Protein AF-A0A1H0WNG1-F1 (afdb_monomer)

InterPro domains:
  IPR027806 Harbinger transposase-derived nuclease domain [PF13359] (18-83)

Structure (mmCIF, N/CA/C/O backbone):
data_AF-A0A1H0WNG1-F1
#
_entry.id   AF-A0A1H0WNG1-F1
#
loop_
_atom_site.group_PDB
_atom_site.id
_atom_site.type_symbol
_atom_site.label_atom_id
_atom_site.label_alt_id
_atom_site.label_comp_id
_atom_site.label_asym_id
_atom_site.label_entity_id
_atom_site.label_seq_id
_atom_site.pdbx_PDB_ins_code
_atom_site.Cartn_x
_atom_site.Cartn_y
_atom_site.Cartn_z
_atom_site.occupancy
_atom_site.B_iso_or_equiv
_atom_site.auth_seq_id
_atom_site.auth_comp_id
_atom_site.auth_asym_id
_atom_site.auth_atom_id
_atom_site.pdbx_PDB_model_num
ATOM 1 N N . MET A 1 1 ? -9.078 10.048 -8.526 1.00 61.12 1 MET A N 1
ATOM 2 C CA . MET A 1 1 ? -8.640 8.985 -9.457 1.00 61.12 1 MET A CA 1
ATOM 3 C C . MET A 1 1 ? -7.254 8.549 -9.012 1.00 61.12 1 MET A C 1
ATOM 5 O O . MET A 1 1 ? -6.391 9.414 -8.908 1.00 61.12 1 MET A O 1
ATOM 9 N N . SER A 1 2 ? -7.077 7.281 -8.631 1.00 76.31 2 SER A N 1
ATOM 10 C CA . SER A 1 2 ? -5.781 6.756 -8.177 1.00 76.31 2 SER A CA 1
ATOM 11 C C . SER A 1 2 ? -4.784 6.706 -9.341 1.00 76.31 2 SER A C 1
ATOM 13 O O . SER A 1 2 ? -5.179 6.705 -10.510 1.00 76.31 2 SER A O 1
ATOM 15 N N . ALA A 1 3 ? -3.487 6.642 -9.035 1.00 76.62 3 ALA A N 1
ATOM 16 C CA . ALA A 1 3 ? -2.460 6.471 -10.062 1.00 76.62 3 ALA A CA 1
ATOM 17 C C . ALA A 1 3 ? -2.566 5.110 -10.774 1.00 76.62 3 ALA A C 1
ATOM 19 O O . ALA A 1 3 ? -2.255 5.026 -11.957 1.00 76.62 3 ALA A O 1
ATOM 20 N N . ALA A 1 4 ? -3.053 4.068 -10.087 1.00 76.94 4 ALA A N 1
ATOM 21 C CA . ALA A 1 4 ? -3.271 2.753 -10.691 1.00 76.94 4 ALA A CA 1
ATOM 22 C C . ALA A 1 4 ? -4.336 2.803 -11.793 1.00 76.94 4 ALA A C 1
ATOM 24 O O . ALA A 1 4 ? -4.156 2.208 -12.845 1.00 76.94 4 ALA A O 1
ATOM 25 N N . ARG A 1 5 ? -5.413 3.575 -11.607 1.00 80.88 5 ARG A N 1
ATOM 26 C CA . ARG A 1 5 ? -6.468 3.718 -12.626 1.00 80.88 5 ARG A CA 1
ATOM 27 C C . ARG A 1 5 ? -6.034 4.445 -13.897 1.00 80.88 5 ARG A C 1
ATOM 29 O O . ARG A 1 5 ? -6.792 4.453 -14.861 1.00 80.88 5 ARG A O 1
ATOM 36 N N . ALA A 1 6 ? -4.850 5.055 -13.914 1.00 83.88 6 ALA A N 1
ATOM 37 C CA . ALA A 1 6 ? -4.284 5.634 -15.129 1.00 83.88 6 ALA A CA 1
ATOM 38 C C . ALA A 1 6 ? -3.686 4.575 -16.078 1.00 83.88 6 ALA A C 1
ATOM 40 O O . ALA A 1 6 ? -3.429 4.898 -17.235 1.00 83.88 6 ALA A O 1
ATOM 41 N N . ASP A 1 7 ? -3.474 3.340 -15.608 1.00 83.81 7 ASP A N 1
ATOM 42 C CA . ASP A 1 7 ? -2.900 2.234 -16.378 1.00 83.81 7 ASP A CA 1
ATOM 43 C C . ASP A 1 7 ? -3.671 0.932 -16.089 1.00 83.81 7 ASP A C 1
ATOM 45 O O . ASP A 1 7 ? -3.501 0.288 -15.051 1.00 83.81 7 ASP A O 1
ATOM 49 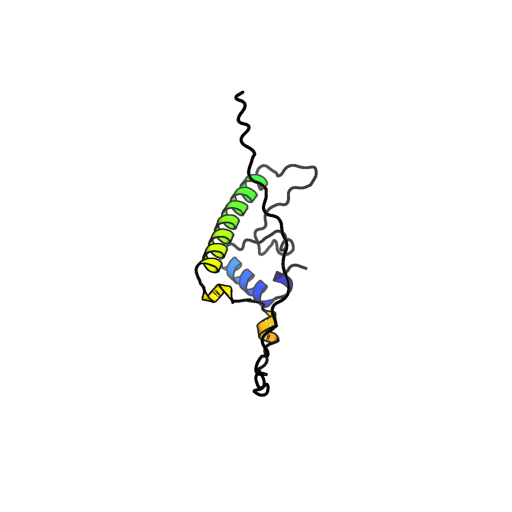N N . LEU A 1 8 ? -4.567 0.563 -17.009 1.00 82.00 8 LEU A N 1
ATOM 50 C CA . LEU A 1 8 ? -5.440 -0.604 -16.849 1.00 82.00 8 LEU A CA 1
ATOM 51 C C . LEU A 1 8 ? -4.675 -1.933 -16.933 1.00 82.00 8 LEU A C 1
ATOM 53 O O . LEU A 1 8 ? -5.040 -2.880 -16.236 1.00 82.00 8 LEU A O 1
ATOM 57 N N . ASP A 1 9 ? -3.596 -1.995 -17.715 1.00 88.81 9 ASP A N 1
ATOM 58 C CA . ASP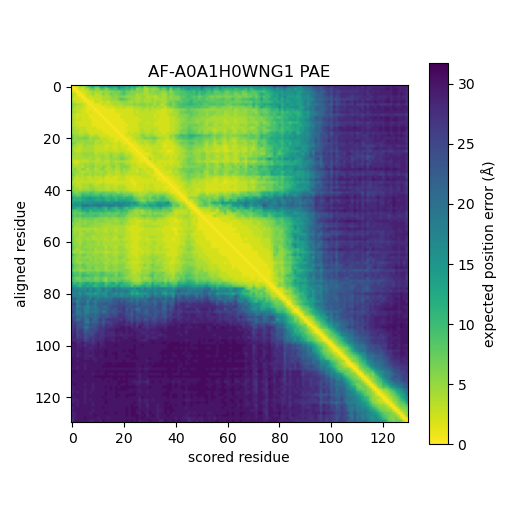 A 1 9 ? -2.777 -3.204 -17.855 1.00 88.81 9 ASP A CA 1
ATOM 59 C C . ASP A 1 9 ? -2.010 -3.490 -16.560 1.00 88.81 9 ASP A C 1
ATOM 61 O O . ASP A 1 9 ? -1.885 -4.642 -16.132 1.00 88.81 9 ASP A O 1
ATOM 65 N N . LEU A 1 10 ? -1.530 -2.435 -15.895 1.00 86.88 10 LEU A N 1
ATOM 66 C CA . LEU A 1 10 ? -0.912 -2.546 -14.577 1.00 86.88 10 LEU A CA 1
ATOM 67 C C . LEU A 1 10 ? -1.894 -3.119 -13.548 1.00 86.88 10 LEU A C 1
ATOM 69 O O . LEU A 1 10 ? -1.535 -4.031 -12.803 1.00 86.88 10 LEU A O 1
ATOM 73 N N . LEU A 1 11 ? -3.128 -2.612 -13.508 1.00 87.94 11 LEU A N 1
ATOM 74 C CA . LEU A 1 11 ? -4.153 -3.099 -12.581 1.00 87.94 11 LEU A CA 1
ATOM 75 C C . LEU A 1 11 ? -4.530 -4.560 -12.838 1.00 87.94 11 LEU A C 1
ATOM 77 O O . LEU A 1 11 ? -4.638 -5.328 -11.880 1.00 87.94 11 LEU A O 1
ATOM 81 N N . ALA A 1 12 ? -4.685 -4.955 -14.103 1.00 90.12 12 ALA A N 1
ATOM 82 C CA . ALA A 1 12 ? -4.983 -6.338 -14.470 1.00 90.12 12 ALA A CA 1
ATOM 83 C C . ALA A 1 12 ? -3.887 -7.296 -13.980 1.00 90.12 12 ALA A C 1
ATOM 85 O O . ALA A 1 12 ? -4.182 -8.301 -13.337 1.00 90.12 12 ALA A O 1
ATOM 86 N N . ARG A 1 13 ? -2.617 -6.930 -14.183 1.00 91.75 13 ARG A N 1
ATOM 87 C CA . ARG A 1 13 ? -1.467 -7.729 -13.734 1.00 91.75 13 ARG A CA 1
ATOM 88 C C . ARG A 1 13 ? -1.355 -7.842 -12.222 1.00 91.75 13 ARG A C 1
ATOM 90 O O . ARG A 1 13 ? -1.026 -8.905 -11.709 1.00 91.75 13 ARG A O 1
ATOM 97 N N . ILE A 1 14 ? -1.606 -6.754 -11.498 1.00 91.06 14 ILE A N 1
ATOM 98 C CA . ILE A 1 14 ? -1.608 -6.801 -10.031 1.00 91.06 14 ILE A CA 1
ATOM 99 C C . ILE A 1 14 ? -2.763 -7.679 -9.541 1.00 91.06 14 ILE A C 1
ATOM 101 O O . ILE A 1 14 ? -2.582 -8.439 -8.598 1.00 91.06 14 ILE A O 1
ATOM 105 N N . THR A 1 15 ? -3.921 -7.616 -10.199 1.00 92.06 15 THR A N 1
ATOM 106 C CA . THR A 1 15 ? -5.081 -8.447 -9.851 1.00 92.06 15 THR A CA 1
ATOM 107 C C . THR A 1 15 ? -4.790 -9.933 -10.054 1.00 92.06 15 THR A C 1
ATOM 109 O O . THR A 1 15 ? -5.076 -10.722 -9.160 1.00 92.06 15 THR A O 1
ATOM 112 N N . GLU A 1 16 ? -4.178 -10.312 -11.179 1.00 94.00 16 GLU A N 1
ATOM 113 C CA . GLU A 1 16 ? -3.716 -11.686 -11.433 1.00 94.00 16 GLU A CA 1
ATOM 114 C C . GLU A 1 16 ? -2.734 -12.145 -10.348 1.00 94.00 16 GLU A C 1
ATOM 116 O O . GLU A 1 16 ? -2.943 -13.172 -9.711 1.00 94.00 16 GLU A O 1
ATOM 121 N N . TRP A 1 17 ? -1.730 -11.319 -10.044 1.00 92.38 17 TRP A N 1
ATOM 122 C CA . TRP A 1 17 ? -0.735 -11.625 -9.018 1.00 92.38 17 TRP A CA 1
ATOM 123 C C . TRP A 1 17 ? -1.357 -11.816 -7.622 1.00 92.38 17 TRP A C 1
ATOM 125 O O . TRP A 1 17 ? -0.974 -12.722 -6.880 1.00 92.38 17 TRP A O 1
ATOM 135 N N . VAL A 1 18 ? -2.338 -10.989 -7.257 1.00 93.62 18 VAL A N 1
ATOM 136 C CA . VAL A 1 18 ? -3.093 -11.156 -6.006 1.00 93.62 18 VAL A CA 1
ATOM 137 C C . VAL A 1 18 ? -3.963 -12.417 -6.051 1.00 93.62 18 VAL A C 1
ATOM 139 O O . VAL A 1 18 ? -4.056 -13.121 -5.046 1.00 93.62 18 VAL A O 1
ATOM 142 N N . GLY A 1 19 ? -4.550 -12.739 -7.208 1.00 91.06 19 GLY A N 1
ATOM 143 C CA . GLY A 1 19 ? -5.308 -13.971 -7.444 1.00 91.06 19 GLY A CA 1
ATOM 144 C C . GLY A 1 19 ? -4.480 -15.240 -7.229 1.00 91.06 19 GLY A C 1
ATOM 145 O O . GLY A 1 19 ? -4.984 -16.204 -6.656 1.00 91.06 19 GLY A O 1
ATOM 146 N N . ASP A 1 20 ? -3.190 -15.195 -7.562 1.00 93.25 20 ASP A N 1
ATOM 147 C CA . ASP A 1 20 ? -2.220 -16.269 -7.298 1.00 93.25 20 ASP A CA 1
ATOM 148 C C . ASP A 1 20 ? -1.802 -16.372 -5.813 1.00 93.25 20 ASP A C 1
ATOM 150 O O . ASP A 1 20 ? -0.956 -17.189 -5.441 1.00 93.25 20 ASP A O 1
ATOM 154 N N . GLY A 1 21 ? -2.390 -15.551 -4.937 1.00 88.56 21 GLY A N 1
ATOM 155 C CA . GLY A 1 21 ? -2.187 -15.584 -3.489 1.00 88.56 21 GLY A CA 1
ATOM 156 C C . GLY A 1 21 ? -1.134 -14.607 -2.972 1.00 88.56 21 GLY A C 1
ATOM 157 O O . GLY A 1 21 ? -0.783 -14.653 -1.789 1.00 88.56 21 GLY A O 1
ATOM 158 N N . ALA A 1 22 ? -0.615 -13.713 -3.816 1.00 88.62 22 ALA A N 1
ATOM 159 C CA . ALA A 1 22 ? 0.325 -12.702 -3.358 1.00 88.62 22 ALA A CA 1
ATOM 160 C C . ALA A 1 22 ? -0.357 -11.532 -2.643 1.00 88.62 22 ALA A C 1
ATOM 162 O O . ALA A 1 22 ? -1.522 -11.205 -2.857 1.00 88.62 22 ALA A O 1
ATOM 163 N N . LEU A 1 23 ? 0.420 -10.852 -1.800 1.00 87.69 23 LEU A N 1
ATOM 164 C CA . LEU A 1 23 ? -0.043 -9.690 -1.057 1.00 87.69 23 LEU A CA 1
ATOM 165 C C . LEU A 1 23 ? 0.371 -8.394 -1.760 1.00 87.69 23 LEU A C 1
ATOM 167 O O . LEU A 1 23 ? 1.558 -8.067 -1.811 1.00 87.69 23 LEU A O 1
ATOM 171 N N . ALA A 1 24 ? -0.604 -7.613 -2.221 1.00 89.88 24 ALA A N 1
ATOM 172 C CA . ALA A 1 24 ? -0.368 -6.264 -2.723 1.00 89.88 24 ALA A CA 1
ATOM 173 C C . ALA A 1 24 ? -0.665 -5.229 -1.625 1.00 89.88 24 ALA A C 1
ATOM 175 O O . ALA A 1 24 ? -1.798 -5.096 -1.169 1.00 89.88 24 ALA A O 1
ATOM 176 N N . MET A 1 25 ? 0.356 -4.490 -1.185 1.00 89.44 25 MET A N 1
ATOM 177 C CA . MET A 1 25 ? 0.203 -3.373 -0.244 1.00 89.44 25 MET A CA 1
ATOM 178 C C . MET A 1 25 ? 0.276 -2.045 -0.984 1.00 89.44 25 MET A C 1
ATOM 180 O O . MET A 1 25 ? 1.129 -1.873 -1.858 1.00 89.44 25 MET A O 1
ATOM 184 N N . ALA A 1 26 ? -0.571 -1.095 -0.602 1.00 89.12 26 ALA A N 1
ATOM 185 C CA . ALA A 1 26 ? -0.568 0.230 -1.196 1.00 89.12 26 ALA A CA 1
ATOM 186 C C . ALA A 1 26 ? -0.820 1.337 -0.175 1.00 89.12 26 ALA A C 1
ATOM 188 O O . ALA A 1 26 ? -1.371 1.134 0.906 1.00 89.12 26 ALA A O 1
ATOM 189 N N . ASP A 1 27 ? -0.413 2.538 -0.572 1.00 85.56 27 ASP A N 1
ATOM 190 C CA . ASP A 1 27 ? -0.666 3.755 0.182 1.00 85.56 27 ASP A CA 1
ATOM 191 C C . ASP A 1 27 ? -2.127 4.191 0.090 1.00 85.56 27 ASP A C 1
ATOM 193 O O . ASP A 1 27 ? -2.875 3.775 -0.793 1.00 85.56 27 ASP A O 1
ATOM 197 N N . LEU A 1 28 ? -2.508 5.127 0.962 1.00 84.75 28 LEU A N 1
ATOM 198 C CA . LEU A 1 28 ? -3.868 5.664 1.040 1.00 84.75 28 LEU A CA 1
ATOM 199 C C . LEU A 1 28 ? -4.389 6.233 -0.296 1.00 84.75 28 LEU A C 1
ATOM 201 O O . LEU A 1 28 ? -5.585 6.228 -0.544 1.00 84.75 28 LEU A O 1
ATOM 205 N N . GLY A 1 29 ? -3.506 6.670 -1.201 1.00 84.19 29 GLY A N 1
ATOM 206 C CA . GLY A 1 29 ? -3.891 7.139 -2.541 1.00 84.19 29 GLY A CA 1
ATOM 207 C C . GLY A 1 29 ? -4.525 6.076 -3.455 1.00 84.19 29 GLY A C 1
ATOM 208 O O . GLY A 1 29 ? -4.986 6.423 -4.544 1.00 84.19 29 GLY A O 1
ATOM 209 N N . TYR A 1 30 ? -4.546 4.810 -3.027 1.00 85.56 30 TYR A N 1
ATOM 210 C CA . TYR A 1 30 ? -5.183 3.678 -3.708 1.00 85.56 30 TYR A CA 1
ATOM 211 C C . TYR A 1 30 ? -6.466 3.209 -3.001 1.00 85.56 30 TYR A C 1
ATOM 213 O O . TYR A 1 30 ? -6.960 2.117 -3.257 1.00 85.56 30 TYR A O 1
ATOM 221 N N . GLU A 1 31 ? -7.036 4.023 -2.104 1.00 84.88 31 GLU A N 1
ATOM 222 C CA . GLU A 1 31 ? -8.276 3.711 -1.367 1.00 84.88 31 GLU A CA 1
ATOM 223 C C . GLU A 1 31 ? -9.475 3.361 -2.265 1.00 84.88 31 GLU A C 1
ATOM 225 O O . GLU A 1 31 ? -10.456 2.792 -1.803 1.00 84.88 31 GLU A O 1
ATOM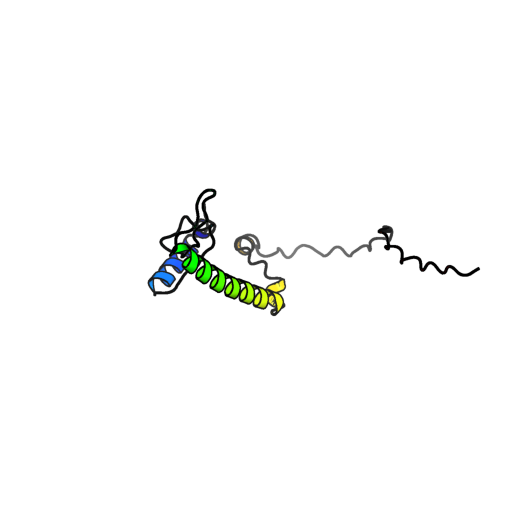 230 N N . GLY A 1 32 ? -9.402 3.671 -3.560 1.00 83.75 32 GLY A N 1
ATOM 231 C CA . GLY A 1 32 ? -10.413 3.286 -4.532 1.00 83.75 32 GLY A CA 1
ATOM 232 C C . GLY A 1 32 ? -10.306 1.837 -5.026 1.00 83.75 32 GLY A C 1
ATOM 233 O O . GLY A 1 32 ? -11.129 1.453 -5.856 1.00 83.75 32 GLY A O 1
ATOM 234 N N . GLU A 1 33 ? -9.301 1.070 -4.602 1.00 86.81 33 GLU A N 1
ATOM 235 C CA . GLU A 1 33 ? -8.988 -0.288 -5.070 1.00 86.81 33 GLU A CA 1
ATOM 236 C C . GLU A 1 33 ? -8.763 -1.266 -3.894 1.00 86.81 33 GLU A C 1
ATOM 238 O O . GLU A 1 33 ? -7.832 -2.073 -3.904 1.00 86.81 33 GLU A O 1
ATOM 243 N N . LEU A 1 34 ? -9.618 -1.199 -2.868 1.00 84.12 34 LEU A N 1
ATOM 244 C CA . LEU A 1 34 ? -9.517 -2.018 -1.645 1.00 84.12 34 LEU A CA 1
ATOM 245 C C . LEU A 1 34 ? -9.645 -3.531 -1.880 1.00 84.12 34 LEU A C 1
ATOM 247 O O . LEU A 1 34 ? -9.164 -4.315 -1.064 1.00 84.12 34 LEU A O 1
ATOM 251 N N . ASP A 1 35 ? -10.257 -3.938 -2.993 1.00 85.50 35 ASP A N 1
ATOM 252 C CA . ASP A 1 35 ? -10.382 -5.352 -3.372 1.00 85.50 35 ASP A CA 1
ATOM 253 C C . ASP A 1 35 ? -9.053 -5.943 -3.864 1.00 85.50 35 ASP A C 1
ATOM 255 O O . ASP A 1 35 ? -8.858 -7.156 -3.840 1.00 85.50 35 ASP A O 1
ATOM 259 N N . ILE A 1 36 ? -8.128 -5.081 -4.299 1.00 88.88 36 ILE A N 1
ATOM 260 C CA . ILE A 1 36 ? -6.833 -5.468 -4.868 1.00 88.88 36 ILE A CA 1
ATOM 261 C C . ILE A 1 36 ? -5.719 -5.215 -3.852 1.00 88.88 36 ILE A C 1
ATOM 263 O O . ILE A 1 36 ? -4.827 -6.045 -3.683 1.00 88.88 36 ILE A O 1
ATOM 267 N N . PHE A 1 37 ? -5.760 -4.076 -3.156 1.00 90.56 37 PHE A N 1
ATOM 268 C CA . PHE A 1 37 ? -4.691 -3.662 -2.255 1.00 90.56 37 PHE A CA 1
ATOM 269 C C . PHE A 1 37 ? -5.091 -3.712 -0.786 1.00 90.56 37 PHE A C 1
ATOM 271 O O . PHE A 1 37 ? -6.162 -3.272 -0.372 1.00 90.56 37 PHE A O 1
ATOM 278 N N . ARG A 1 38 ? -4.137 -4.125 0.045 1.00 91.44 38 ARG A N 1
ATOM 279 C CA . ARG A 1 38 ? -4.159 -3.859 1.481 1.00 91.44 38 ARG A CA 1
ATOM 280 C C . ARG A 1 38 ? -3.675 -2.444 1.733 1.00 91.44 38 ARG A C 1
ATOM 282 O O . ARG A 1 38 ? -2.560 -2.095 1.356 1.00 91.44 38 ARG A O 1
ATOM 289 N N . ILE A 1 39 ? -4.520 -1.653 2.381 1.00 91.56 39 ILE A N 1
ATOM 290 C CA . ILE A 1 39 ? -4.306 -0.224 2.624 1.00 91.56 39 ILE A CA 1
ATOM 291 C C . ILE A 1 39 ? -4.430 0.032 4.127 1.00 91.56 39 ILE A C 1
ATOM 293 O O . ILE A 1 39 ? -5.281 -0.599 4.764 1.00 91.56 39 ILE A O 1
ATOM 297 N N . PRO A 1 40 ? -3.582 0.891 4.722 1.00 91.44 40 PRO A N 1
ATOM 298 C CA . PRO A 1 40 ? -3.658 1.213 6.140 1.00 91.44 40 PRO A CA 1
ATOM 299 C C . PRO A 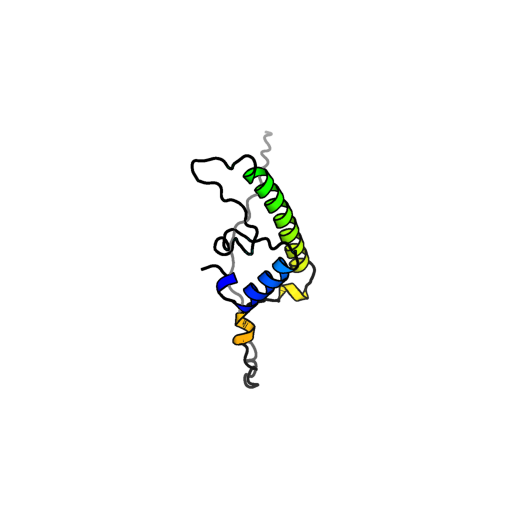1 40 ? -4.926 2.015 6.457 1.00 91.44 40 PRO A C 1
ATOM 301 O O . PRO A 1 40 ? -5.367 2.857 5.673 1.00 91.44 40 PRO A O 1
ATOM 304 N N . PHE A 1 41 ? -5.489 1.801 7.645 1.00 90.00 41 PHE A N 1
ATOM 305 C CA . PHE A 1 41 ? -6.643 2.558 8.117 1.00 90.00 41 PHE A CA 1
ATOM 306 C C . PHE A 1 41 ? -6.232 3.981 8.487 1.00 90.00 41 PHE A C 1
ATOM 308 O O . PHE A 1 41 ? -5.363 4.199 9.337 1.00 90.00 41 PHE A O 1
ATOM 315 N N . LYS A 1 42 ? -6.887 4.973 7.884 1.00 88.19 42 LYS A N 1
ATOM 316 C CA . LYS A 1 42 ? -6.715 6.373 8.272 1.00 88.19 42 LYS A CA 1
ATOM 317 C C . LYS A 1 42 ? -7.323 6.599 9.655 1.00 88.19 42 LYS A C 1
ATOM 319 O O . LYS A 1 42 ? -8.464 6.214 9.891 1.00 88.19 42 LYS A O 1
ATOM 324 N N . LYS A 1 43 ? -6.593 7.275 10.550 1.00 84.25 43 LYS A N 1
ATOM 325 C CA . LYS A 1 43 ? -7.161 7.725 11.825 1.00 84.25 43 LYS A CA 1
ATOM 326 C C . LYS A 1 43 ? -8.174 8.859 11.560 1.00 84.25 43 LYS A C 1
ATOM 328 O O . LYS A 1 43 ? -7.773 9.886 11.006 1.00 84.25 43 LYS A O 1
ATOM 333 N N . PRO A 1 44 ? -9.457 8.698 11.918 1.00 81.56 44 PRO A N 1
ATOM 334 C CA . PRO A 1 44 ? -10.441 9.785 11.883 1.00 81.56 44 PRO A CA 1
ATOM 335 C C . PRO A 1 44 ? -10.087 10.909 12.875 1.00 81.56 44 PRO A C 1
ATOM 337 O O . PRO A 1 44 ? -9.426 10.667 13.881 1.00 81.56 44 PRO A O 1
ATOM 340 N N . ALA A 1 45 ? -10.509 12.146 12.586 1.00 78.12 45 ALA A N 1
ATOM 341 C CA . ALA A 1 45 ? -10.096 13.337 13.342 1.00 78.12 45 ALA A CA 1
ATOM 342 C C . ALA A 1 45 ? -10.484 13.283 14.833 1.00 78.12 45 ALA A C 1
ATOM 344 O O . ALA A 1 45 ? -9.660 13.607 15.684 1.00 78.12 45 ALA A O 1
ATOM 345 N N . ASP A 1 46 ? -11.685 12.783 15.136 1.00 78.69 46 ASP A N 1
ATOM 346 C CA . ASP A 1 46 ? -12.267 12.830 16.486 1.00 78.69 46 ASP A CA 1
ATOM 347 C C . ASP A 1 46 ? -12.382 11.455 17.162 1.00 78.69 46 ASP A C 1
ATOM 349 O O . ASP A 1 46 ? -13.023 11.312 18.200 1.00 78.69 46 ASP A O 1
ATOM 353 N N . THR A 1 47 ? -11.785 10.411 16.581 1.00 80.81 47 THR A N 1
ATOM 354 C CA . THR A 1 47 ? -11.878 9.045 17.116 1.00 80.81 47 THR A CA 1
ATOM 355 C C . THR A 1 47 ? -10.544 8.303 17.077 1.00 80.81 47 THR A C 1
ATOM 357 O O . THR A 1 47 ? -9.587 8.668 16.389 1.00 80.81 47 THR A O 1
ATOM 360 N N . THR A 1 48 ? -10.456 7.254 17.892 1.00 84.81 48 THR A N 1
ATOM 361 C CA . THR A 1 48 ? -9.267 6.402 17.991 1.00 84.81 48 THR A CA 1
ATOM 362 C C . THR A 1 48 ? -9.445 5.173 17.107 1.00 84.81 48 THR A C 1
ATOM 364 O O . THR A 1 48 ? -10.556 4.674 16.957 1.00 84.81 48 THR A O 1
ATOM 367 N N . LEU A 1 49 ? -8.347 4.694 16.515 1.00 86.44 49 LEU A N 1
ATOM 368 C CA . LEU A 1 49 ? -8.338 3.435 15.768 1.00 86.44 49 LEU A CA 1
ATOM 369 C C . LEU A 1 49 ? -8.782 2.285 16.676 1.00 86.44 49 LEU A C 1
ATOM 371 O O . LEU A 1 49 ? -8.395 2.240 17.849 1.00 86.44 49 LEU A O 1
ATOM 375 N N . THR A 1 50 ? -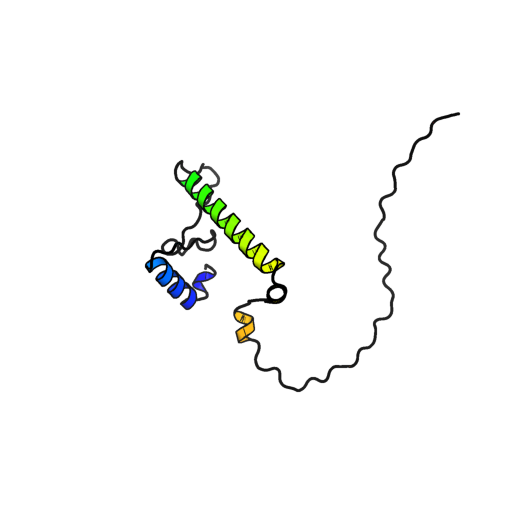9.555 1.351 16.128 1.00 89.50 50 THR A N 1
ATOM 376 C CA . THR A 1 50 ? -10.005 0.174 16.878 1.00 89.50 50 THR A CA 1
ATOM 377 C C . THR A 1 50 ? -8.823 -0.704 17.301 1.00 89.50 50 THR A C 1
ATOM 379 O O . THR A 1 50 ? -7.722 -0.604 16.749 1.00 89.50 50 THR A O 1
ATOM 382 N N . VAL A 1 51 ? -9.061 -1.589 18.273 1.00 90.31 51 VAL A N 1
ATOM 383 C CA . VAL A 1 51 ? -8.054 -2.534 18.787 1.00 90.31 51 VAL A CA 1
ATOM 384 C C . VAL A 1 51 ? -7.478 -3.424 17.681 1.00 90.31 51 VAL A C 1
ATOM 386 O O . VAL A 1 51 ? -6.314 -3.788 17.771 1.00 90.31 51 VAL A O 1
ATOM 389 N N . ASP A 1 52 ? -8.228 -3.688 16.607 1.00 90.25 52 ASP A N 1
ATOM 390 C CA . ASP A 1 52 ? -7.759 -4.475 15.456 1.00 90.25 52 ASP A CA 1
ATOM 391 C C . ASP A 1 52 ? -7.061 -3.621 14.383 1.00 90.25 52 ASP A C 1
ATOM 393 O O . ASP A 1 52 ? -6.118 -4.061 13.723 1.00 90.25 52 ASP A O 1
ATOM 397 N N . GLN A 1 53 ? -7.478 -2.362 14.217 1.00 91.62 53 GLN A N 1
ATOM 398 C CA . GLN A 1 53 ? -6.881 -1.444 13.241 1.00 91.62 53 GLN A CA 1
ATOM 399 C C . GLN A 1 53 ? -5.477 -0.992 13.646 1.00 91.62 53 GLN A C 1
ATOM 401 O O . GLN A 1 53 ? -4.630 -0.757 12.783 1.00 91.62 53 GLN A O 1
ATOM 406 N N . GLN A 1 54 ? -5.219 -0.862 14.949 1.00 91.12 54 GLN A N 1
ATOM 407 C CA . GLN A 1 54 ? -3.902 -0.498 15.472 1.00 91.12 54 GLN A CA 1
ATOM 408 C C . GLN A 1 54 ? -2.811 -1.514 15.086 1.00 91.12 54 GLN A C 1
ATOM 410 O O . GLN A 1 54 ? -1.877 -1.105 14.393 1.00 91.12 54 GLN A O 1
ATOM 415 N N . PRO A 1 55 ? -2.909 -2.815 15.435 1.00 93.69 55 PRO A N 1
ATOM 416 C CA . PRO A 1 55 ? -1.900 -3.804 15.070 1.00 93.69 55 PRO A CA 1
ATOM 417 C C . PRO A 1 55 ? -1.812 -3.991 13.555 1.00 93.69 55 PRO A C 1
ATOM 419 O O . PRO A 1 55 ? -0.707 -4.126 13.031 1.00 93.69 55 PRO A O 1
ATOM 422 N N . TYR A 1 56 ? -2.935 -3.913 12.832 1.00 92.00 56 TYR A N 1
ATOM 423 C CA . TYR A 1 56 ? -2.921 -3.939 11.370 1.00 92.00 56 TYR A CA 1
ATOM 424 C C . TYR A 1 56 ? -2.065 -2.799 10.795 1.00 92.00 56 TYR A C 1
ATOM 426 O O . TYR A 1 56 ? -1.168 -3.045 9.989 1.00 92.00 56 TYR A O 1
ATOM 434 N N . ASN A 1 57 ? -2.271 -1.561 11.255 1.00 93.00 57 ASN A N 1
ATOM 435 C CA . ASN A 1 57 ? -1.476 -0.411 10.821 1.00 93.00 57 ASN A CA 1
ATOM 436 C C . ASN A 1 57 ? -0.008 -0.514 11.249 1.00 93.00 57 ASN A C 1
ATOM 438 O O . ASN A 1 57 ? 0.870 -0.095 10.496 1.00 93.00 57 ASN A O 1
ATOM 442 N N . THR A 1 58 ? 0.277 -1.083 12.423 1.00 93.38 58 THR A N 1
ATOM 443 C CA . THR A 1 58 ? 1.650 -1.329 12.882 1.00 93.38 58 THR A CA 1
ATOM 444 C C . THR A 1 58 ? 2.378 -2.297 11.953 1.00 93.38 58 THR A C 1
ATOM 446 O O . THR A 1 58 ? 3.479 -1.988 11.495 1.00 93.38 58 THR A O 1
ATOM 449 N N . VAL A 1 59 ? 1.764 -3.439 11.624 1.00 93.62 59 VAL A N 1
ATOM 450 C CA . VAL A 1 59 ? 2.344 -4.427 10.699 1.00 93.62 59 VAL A CA 1
ATOM 451 C C . VAL A 1 59 ? 2.499 -3.827 9.304 1.00 93.62 59 VAL A C 1
ATOM 453 O O . VAL A 1 59 ? 3.564 -3.943 8.696 1.00 93.62 59 VAL A O 1
ATOM 456 N N . HIS A 1 60 ? 1.476 -3.120 8.823 1.00 93.38 60 HIS A N 1
ATOM 457 C CA . HIS A 1 60 ? 1.513 -2.451 7.527 1.00 93.38 60 HIS A CA 1
ATOM 458 C C . HIS A 1 60 ? 2.662 -1.431 7.448 1.00 93.38 60 HIS A C 1
ATOM 460 O O . HIS A 1 60 ? 3.440 -1.429 6.493 1.00 93.38 60 HIS A O 1
ATOM 466 N N . GLY A 1 61 ? 2.819 -0.600 8.484 1.00 91.75 61 GLY A N 1
ATOM 467 C CA . GLY A 1 61 ? 3.906 0.371 8.589 1.00 91.75 61 GLY A CA 1
ATOM 468 C C . GLY A 1 61 ? 5.284 -0.290 8.606 1.00 91.75 61 GLY A C 1
ATOM 469 O O . GLY A 1 61 ? 6.173 0.139 7.874 1.00 91.75 61 GLY A O 1
ATOM 470 N N . ALA A 1 62 ? 5.458 -1.372 9.369 1.00 93.69 62 ALA A N 1
ATOM 471 C CA . ALA A 1 62 ? 6.724 -2.101 9.431 1.00 93.69 62 ALA A CA 1
ATOM 472 C C . ALA A 1 62 ? 7.137 -2.665 8.060 1.00 93.69 62 ALA A C 1
ATOM 474 O O . ALA A 1 62 ? 8.285 -2.495 7.637 1.00 93.69 62 ALA A O 1
ATOM 475 N N . LEU A 1 63 ? 6.198 -3.281 7.333 1.00 92.12 63 LEU A N 1
ATOM 476 C CA . LEU A 1 63 ? 6.456 -3.807 5.991 1.00 92.12 63 LEU A CA 1
ATOM 477 C C . LEU A 1 63 ? 6.763 -2.688 4.988 1.00 92.12 63 LEU A C 1
ATOM 479 O O . LEU A 1 63 ? 7.701 -2.811 4.193 1.00 92.12 63 LEU A O 1
ATOM 483 N N . ARG A 1 64 ? 6.038 -1.565 5.062 1.00 89.69 64 ARG A N 1
ATOM 484 C CA . ARG A 1 64 ? 6.323 -0.379 4.245 1.00 89.69 64 ARG A CA 1
ATOM 485 C C . ARG A 1 64 ? 7.732 0.152 4.504 1.00 89.69 64 ARG A C 1
ATOM 487 O O . ARG A 1 64 ? 8.467 0.378 3.545 1.00 89.69 64 ARG A O 1
ATOM 494 N N . CYS A 1 65 ? 8.144 0.285 5.764 1.00 93.00 65 CYS A N 1
ATOM 495 C CA . CYS A 1 65 ? 9.485 0.754 6.118 1.00 93.00 65 CYS A CA 1
ATOM 496 C C . CYS A 1 65 ? 10.592 -0.130 5.519 1.00 93.00 65 CYS A C 1
ATOM 498 O O . CYS A 1 65 ? 11.595 0.385 5.018 1.00 93.00 65 CYS A O 1
ATOM 500 N N . LEU A 1 66 ? 10.415 -1.457 5.521 1.00 92.56 66 LEU A N 1
ATOM 501 C CA . LEU A 1 66 ? 11.354 -2.376 4.869 1.00 92.56 66 LEU A CA 1
ATOM 502 C C . LEU A 1 66 ? 11.412 -2.1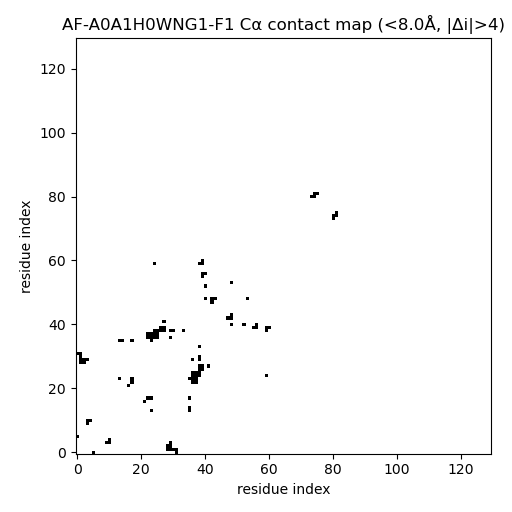45 3.354 1.00 92.56 66 LEU A C 1
ATOM 504 O O . LEU A 1 66 ? 12.507 -2.062 2.791 1.00 92.56 66 LEU A O 1
ATOM 508 N N . GLY A 1 67 ? 10.256 -1.980 2.706 1.00 89.50 67 GLY A N 1
ATOM 509 C CA . GLY A 1 67 ? 10.166 -1.679 1.277 1.00 89.50 67 GLY A CA 1
ATOM 510 C C . GLY A 1 67 ? 10.822 -0.345 0.904 1.00 89.50 67 GLY A C 1
ATOM 511 O O . GLY A 1 67 ? 11.610 -0.275 -0.040 1.00 89.50 67 GLY A O 1
ATOM 512 N N . GLU A 1 68 ? 10.571 0.715 1.672 1.00 91.56 68 GLU A N 1
ATOM 513 C CA . GLU A 1 68 ? 11.186 2.033 1.477 1.00 91.56 68 GLU A CA 1
ATOM 514 C C . GLU A 1 68 ? 12.705 1.993 1.659 1.00 91.56 68 GLU A C 1
ATOM 516 O O . GLU A 1 68 ? 13.447 2.586 0.865 1.00 91.56 68 GLU A O 1
ATOM 521 N N . ARG A 1 69 ? 13.186 1.257 2.669 1.00 93.75 69 ARG A N 1
ATOM 522 C CA . ARG A 1 69 ? 14.618 1.040 2.892 1.00 93.75 69 ARG A CA 1
ATOM 523 C C . ARG A 1 69 ? 15.246 0.279 1.729 1.00 93.75 69 ARG A C 1
ATOM 525 O O . ARG A 1 69 ? 16.286 0.707 1.231 1.00 93.75 69 ARG A O 1
ATOM 532 N N . ALA A 1 70 ? 14.621 -0.804 1.271 1.00 90.75 70 ALA A N 1
ATOM 533 C CA . ALA A 1 70 ? 15.094 -1.574 0.123 1.00 90.75 70 ALA A CA 1
ATOM 534 C C . ALA A 1 70 ? 15.145 -0.707 -1.146 1.00 90.75 70 ALA A C 1
ATOM 536 O O . ALA A 1 70 ? 16.160 -0.682 -1.840 1.00 90.75 70 ALA A O 1
ATOM 537 N N . ASN A 1 71 ? 14.104 0.089 -1.403 1.00 88.00 71 ASN A N 1
ATOM 538 C CA . ASN A 1 71 ? 14.063 1.033 -2.521 1.00 88.00 71 ASN A CA 1
ATOM 539 C C . ASN A 1 71 ? 15.177 2.090 -2.420 1.00 88.00 71 ASN A C 1
ATOM 541 O O . ASN A 1 71 ? 15.856 2.394 -3.402 1.00 88.00 71 ASN A O 1
ATOM 545 N N . SER A 1 72 ? 15.409 2.623 -1.220 1.00 87.94 72 SER A N 1
ATOM 546 C CA . SER A 1 72 ? 16.492 3.578 -0.959 1.00 87.94 72 SER A CA 1
ATOM 547 C C . SER A 1 72 ? 17.863 2.954 -1.206 1.00 87.94 72 SER A C 1
ATOM 549 O O . SER A 1 72 ? 18.714 3.572 -1.849 1.00 87.94 72 SER A O 1
ATOM 551 N N . LEU A 1 73 ? 18.071 1.710 -0.770 1.00 90.56 73 LEU A N 1
ATOM 552 C CA . LEU A 1 73 ? 19.305 0.967 -1.016 1.00 90.56 73 LEU A CA 1
ATOM 553 C C . LEU A 1 73 ? 19.522 0.754 -2.517 1.00 90.56 73 LEU A C 1
ATOM 555 O O . LEU A 1 73 ? 20.590 1.059 -3.033 1.00 90.56 73 LEU A O 1
ATOM 559 N N . ILE A 1 74 ? 18.495 0.317 -3.245 1.00 89.56 74 ILE A N 1
ATOM 560 C CA . ILE A 1 74 ? 18.569 0.117 -4.697 1.00 89.56 74 ILE A CA 1
ATOM 561 C C . ILE A 1 74 ? 18.949 1.426 -5.410 1.00 89.56 74 ILE A C 1
ATOM 563 O O . ILE A 1 74 ? 19.867 1.450 -6.233 1.00 89.56 74 ILE A O 1
ATOM 567 N N . LYS A 1 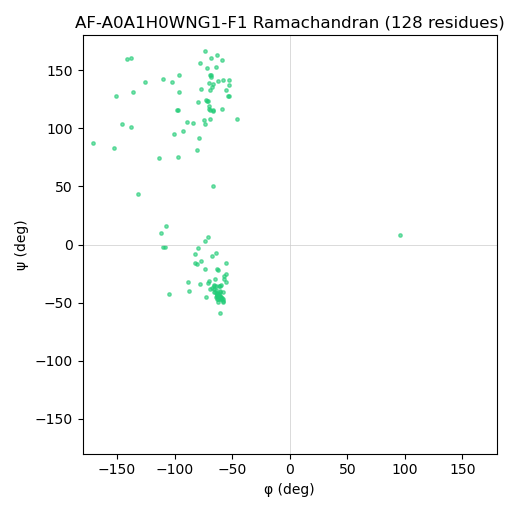75 ? 18.298 2.541 -5.061 1.00 83.12 75 LYS A N 1
ATOM 568 C CA . LYS A 1 75 ? 18.554 3.861 -5.664 1.00 83.12 75 LYS A CA 1
ATOM 569 C C . LYS A 1 75 ? 19.947 4.408 -5.357 1.00 83.12 75 LYS A C 1
ATOM 571 O O . LYS A 1 75 ? 20.539 5.095 -6.192 1.00 83.12 75 LYS A O 1
ATOM 576 N N . THR A 1 76 ? 20.464 4.143 -4.161 1.00 83.25 76 THR A N 1
ATOM 577 C CA . THR A 1 76 ? 21.753 4.682 -3.712 1.00 83.25 76 THR A CA 1
ATOM 578 C C . THR A 1 76 ? 22.924 3.796 -4.132 1.00 83.25 76 THR A C 1
ATOM 580 O O . THR A 1 76 ? 23.931 4.323 -4.605 1.00 83.25 76 THR A O 1
ATOM 583 N N . THR A 1 77 ? 22.799 2.473 -4.065 1.00 82.88 77 THR A N 1
ATOM 584 C CA . THR A 1 77 ? 23.877 1.530 -4.399 1.00 82.88 77 THR A CA 1
ATOM 585 C C . THR A 1 77 ? 24.128 1.451 -5.904 1.00 82.88 77 THR A C 1
ATOM 587 O O . THR A 1 77 ? 25.273 1.545 -6.349 1.00 82.88 77 THR A O 1
ATOM 590 N N . TYR A 1 78 ? 23.080 1.359 -6.727 1.00 79.38 78 TYR A N 1
ATOM 591 C CA . TYR A 1 78 ? 23.261 1.166 -8.166 1.00 79.38 78 TYR A CA 1
ATOM 592 C C . TYR A 1 78 ? 23.375 2.498 -8.911 1.00 79.38 78 TYR A C 1
ATOM 594 O O . TYR A 1 78 ? 22.391 3.189 -9.179 1.00 79.38 78 TYR A O 1
ATOM 602 N N . LYS A 1 79 ? 24.601 2.845 -9.326 1.00 67.75 79 LYS A N 1
ATOM 603 C CA . LYS A 1 79 ? 24.902 4.064 -10.103 1.00 67.75 79 LYS A CA 1
ATOM 604 C C . LYS A 1 79 ? 24.075 4.173 -11.393 1.00 67.75 79 LYS A C 1
ATOM 606 O O . LYS A 1 79 ? 23.721 5.284 -11.784 1.00 67.75 79 LYS A O 1
ATOM 611 N N . ALA A 1 80 ? 23.732 3.040 -12.010 1.00 65.81 80 ALA A N 1
ATOM 612 C CA . ALA A 1 80 ? 22.875 2.968 -13.195 1.00 65.81 80 ALA A CA 1
ATOM 613 C C . ALA A 1 80 ? 21.455 3.511 -12.939 1.00 65.81 80 ALA A C 1
ATOM 615 O O . ALA A 1 80 ? 20.891 4.196 -13.790 1.00 65.81 80 ALA A O 1
ATOM 616 N N . LEU A 1 81 ? 20.905 3.295 -11.740 1.00 69.44 81 LEU A N 1
ATOM 617 C CA . LEU A 1 81 ? 19.553 3.732 -11.384 1.00 69.44 81 LEU A CA 1
ATOM 618 C C . LEU A 1 81 ? 19.483 5.203 -10.959 1.00 69.44 81 LEU A C 1
ATOM 620 O O . LEU A 1 81 ? 18.416 5.804 -11.025 1.00 69.44 81 LEU A O 1
ATOM 624 N N . ARG A 1 82 ? 20.617 5.840 -10.636 1.00 67.31 82 ARG A N 1
ATOM 625 C CA . ARG A 1 82 ? 20.675 7.273 -10.278 1.00 67.31 82 ARG A CA 1
ATOM 626 C C . ARG A 1 82 ? 20.242 8.210 -11.413 1.00 67.31 82 ARG A C 1
ATOM 628 O O . ARG A 1 82 ? 19.901 9.362 -11.161 1.00 67.31 82 ARG A O 1
ATOM 635 N N . ARG A 1 83 ? 20.284 7.736 -12.663 1.00 67.50 83 ARG A N 1
ATOM 636 C CA . ARG A 1 83 ? 19.827 8.466 -13.861 1.00 67.50 83 ARG A CA 1
ATOM 637 C C . ARG A 1 83 ? 18.537 7.910 -14.451 1.00 67.50 83 ARG A C 1
ATOM 639 O O . ARG A 1 83 ? 18.040 8.483 -15.418 1.00 67.50 83 ARG A O 1
ATOM 646 N N . ASN A 1 84 ? 17.991 6.833 -13.887 1.00 64.62 84 ASN A N 1
ATOM 647 C CA . ASN A 1 84 ? 16.767 6.253 -14.405 1.00 64.62 84 ASN A CA 1
ATOM 648 C C . ASN A 1 84 ? 15.570 7.088 -13.935 1.00 64.62 84 ASN A C 1
ATOM 650 O O . ASN A 1 84 ? 15.017 6.880 -12.857 1.00 64.62 84 ASN A O 1
ATOM 654 N N . ARG A 1 85 ? 15.181 8.073 -14.747 1.00 62.00 85 ARG A N 1
ATOM 655 C CA . ARG A 1 85 ? 13.874 8.720 -14.635 1.00 62.00 85 ARG A CA 1
ATOM 656 C C . ARG A 1 85 ? 12.885 7.793 -15.322 1.00 62.00 85 ARG A C 1
ATOM 658 O O . ARG A 1 85 ? 12.580 7.995 -16.492 1.00 62.00 85 ARG A O 1
ATOM 665 N N . GLY A 1 86 ? 12.443 6.754 -14.617 1.00 58.06 86 GLY A N 1
ATOM 666 C CA . GLY A 1 86 ? 11.405 5.825 -15.071 1.00 58.06 86 GLY A CA 1
ATOM 667 C C . GLY A 1 86 ? 10.038 6.502 -15.199 1.00 58.06 86 GLY A C 1
ATOM 668 O O . GLY A 1 86 ? 9.065 6.035 -14.627 1.00 58.06 86 GLY A O 1
ATOM 669 N N . CYS A 1 87 ? 9.966 7.645 -15.882 1.00 53.78 87 CYS A N 1
ATOM 670 C CA . CYS A 1 87 ? 8.724 8.260 -16.303 1.00 53.78 87 CYS A CA 1
ATOM 671 C C . CYS A 1 87 ? 8.140 7.367 -17.404 1.00 53.78 87 CYS A C 1
ATOM 673 O O . CYS A 1 87 ? 8.742 7.302 -18.479 1.00 53.78 87 CYS A O 1
ATOM 675 N N . PRO A 1 88 ? 6.965 6.748 -17.204 1.00 52.34 88 PRO A N 1
ATOM 676 C CA . PRO A 1 88 ? 6.319 5.939 -18.243 1.00 52.34 88 PRO A CA 1
ATOM 677 C C . PRO A 1 88 ? 6.082 6.749 -19.529 1.00 52.34 88 PRO A C 1
ATOM 679 O O . PRO A 1 88 ? 6.167 6.244 -20.643 1.00 52.34 88 PRO A O 1
ATOM 682 N N . LEU A 1 89 ? 5.887 8.063 -19.375 1.00 50.59 89 LEU A N 1
ATOM 683 C CA . LEU A 1 89 ? 5.635 9.007 -20.462 1.00 50.59 89 LEU A CA 1
ATOM 684 C C . LEU A 1 89 ? 6.896 9.505 -21.193 1.00 50.59 89 LEU A C 1
ATOM 686 O O . LEU A 1 89 ? 6.769 10.227 -22.183 1.00 50.59 89 LEU A O 1
ATOM 690 N N . ALA A 1 90 ? 8.105 9.191 -20.714 1.00 50.28 90 ALA A N 1
ATOM 691 C CA . ALA A 1 90 ? 9.338 9.554 -21.420 1.00 50.28 90 ALA A CA 1
ATOM 692 C C . ALA A 1 90 ? 9.606 8.600 -22.592 1.00 50.28 90 ALA A C 1
ATOM 694 O O . ALA A 1 90 ? 10.059 9.040 -23.647 1.00 50.28 90 ALA A O 1
ATOM 695 N N . SER A 1 91 ? 9.238 7.326 -22.440 1.00 51.50 91 SER A N 1
ATOM 696 C CA . SER A 1 91 ? 9.302 6.312 -23.497 1.00 51.50 91 SER A CA 1
ATOM 697 C C . SER A 1 91 ? 8.432 6.690 -24.699 1.00 51.50 91 SER A C 1
ATOM 699 O O . SER A 1 91 ? 8.832 6.480 -25.836 1.00 51.50 91 SER A O 1
ATOM 701 N N . ALA A 1 92 ? 7.277 7.318 -24.453 1.00 51.28 92 ALA A N 1
ATOM 702 C CA . ALA A 1 92 ? 6.345 7.738 -25.500 1.00 51.28 92 ALA A CA 1
ATOM 703 C C . ALA A 1 92 ? 6.730 9.062 -26.198 1.00 51.28 92 ALA A C 1
ATOM 705 O O . ALA A 1 92 ? 6.213 9.359 -27.270 1.00 51.28 92 ALA A O 1
ATOM 706 N N . ARG A 1 93 ? 7.623 9.877 -25.610 1.00 48.16 93 ARG A N 1
ATOM 707 C CA . ARG A 1 93 ? 8.032 11.193 -26.152 1.00 48.16 93 ARG A CA 1
ATOM 708 C C . ARG A 1 93 ? 9.465 11.256 -26.676 1.00 48.16 93 ARG A C 1
ATOM 710 O O . ARG A 1 93 ? 9.873 12.288 -27.203 1.00 48.16 93 ARG A O 1
ATOM 717 N N . CYS A 1 94 ? 10.225 10.173 -26.571 1.00 42.81 94 CYS A N 1
ATOM 718 C CA . CYS A 1 94 ? 11.523 10.048 -27.222 1.00 42.81 94 CYS A CA 1
ATOM 719 C C . CYS A 1 94 ? 11.360 9.291 -28.543 1.00 42.81 94 CYS A C 1
ATOM 721 O O . CYS A 1 94 ? 11.738 8.130 -28.655 1.00 42.81 94 CYS A O 1
ATOM 723 N N . GLY A 1 95 ? 10.818 9.967 -29.560 1.00 56.56 95 GLY A N 1
ATOM 724 C CA . GLY A 1 95 ? 11.070 9.557 -30.941 1.00 56.56 95 GLY A CA 1
ATOM 725 C C . GLY A 1 95 ? 12.581 9.583 -31.234 1.00 56.56 95 GLY A C 1
ATOM 726 O O . GLY A 1 95 ? 13.330 10.260 -30.515 1.00 56.56 95 GLY A O 1
ATOM 727 N N . PRO A 1 96 ? 13.066 8.850 -32.253 1.00 50.72 96 PRO A N 1
ATOM 728 C CA . PRO A 1 96 ? 14.482 8.852 -32.604 1.00 50.72 96 PRO A CA 1
ATOM 729 C C . PRO A 1 96 ? 14.950 10.298 -32.808 1.00 50.72 96 PRO A C 1
ATOM 731 O O . PRO A 1 96 ? 14.328 11.064 -33.541 1.00 50.72 96 PRO A O 1
ATOM 734 N N . ARG A 1 97 ? 16.032 10.699 -32.125 1.00 48.81 97 ARG A N 1
ATOM 735 C CA . ARG A 1 97 ? 16.644 12.013 -32.357 1.00 48.81 97 ARG A CA 1
ATOM 736 C C . ARG A 1 97 ? 17.059 12.076 -33.823 1.00 48.81 97 ARG A C 1
ATOM 738 O O . ARG A 1 97 ? 17.932 11.317 -34.236 1.00 48.81 97 ARG A O 1
ATOM 745 N N . SER A 1 98 ? 16.464 12.989 -34.585 1.00 50.75 98 SER A N 1
ATOM 746 C CA . SER A 1 98 ? 16.929 13.320 -35.931 1.00 50.75 98 SER A CA 1
ATOM 747 C C . SER A 1 98 ? 18.428 13.670 -35.880 1.00 50.75 98 SER A C 1
ATOM 749 O O . SER A 1 98 ? 18.829 14.405 -34.971 1.00 50.75 98 SER A O 1
ATOM 751 N N . PRO A 1 99 ? 19.279 13.209 -36.819 1.00 48.72 99 PRO A N 1
ATOM 752 C CA . PRO A 1 99 ? 20.739 13.343 -36.707 1.00 48.72 99 PRO A CA 1
ATOM 753 C C . PRO A 1 99 ? 21.278 14.773 -36.874 1.00 48.72 99 PRO A C 1
ATOM 755 O O . PRO A 1 99 ? 22.486 14.984 -36.942 1.00 48.72 99 PRO A O 1
ATOM 758 N N . THR A 1 100 ? 20.420 15.785 -36.966 1.00 51.69 100 THR A N 1
ATOM 759 C CA . THR A 1 100 ? 20.808 17.132 -37.383 1.00 51.69 100 THR A CA 1
ATOM 760 C C . THR A 1 100 ? 20.650 18.137 -36.251 1.00 51.69 100 THR A C 1
ATOM 762 O O . THR A 1 100 ? 19.763 18.984 -36.257 1.00 51.69 100 THR A O 1
ATOM 765 N N . SER A 1 101 ? 21.556 18.095 -35.279 1.00 45.53 101 SER A N 1
ATOM 766 C CA . SER A 1 101 ? 21.965 19.323 -34.588 1.00 45.53 101 SER A CA 1
ATOM 767 C C . SER A 1 101 ? 23.445 19.237 -34.221 1.00 45.53 101 SER A C 1
ATOM 769 O O . SER A 1 101 ? 23.858 18.529 -33.307 1.00 45.53 101 SER A O 1
ATOM 771 N N . ARG A 1 102 ? 24.269 19.953 -34.997 1.00 46.62 102 ARG A N 1
ATOM 772 C CA . ARG A 1 102 ? 25.682 20.204 -34.686 1.00 46.62 102 ARG A CA 1
ATOM 773 C C . ARG A 1 102 ? 25.805 20.791 -33.271 1.00 46.62 102 ARG A C 1
ATOM 775 O O . ARG A 1 102 ? 25.026 21.685 -32.935 1.00 46.62 102 ARG A O 1
ATOM 782 N N . PRO A 1 103 ? 26.819 20.413 -32.477 1.00 44.47 103 PRO A N 1
ATOM 783 C CA . PRO A 1 103 ? 27.095 21.107 -31.230 1.00 44.47 103 PRO A CA 1
ATOM 784 C C . PRO A 1 103 ? 27.660 22.502 -31.538 1.00 44.47 103 PRO A C 1
ATOM 786 O O . PRO A 1 103 ? 28.674 22.641 -32.227 1.00 44.47 103 PRO A O 1
ATOM 789 N N . ARG A 1 104 ? 27.011 23.555 -31.023 1.00 44.56 104 ARG A N 1
ATOM 790 C CA . ARG A 1 104 ? 27.620 24.889 -30.947 1.00 44.56 104 ARG A CA 1
ATOM 791 C C . ARG A 1 104 ? 28.788 24.816 -29.962 1.00 44.56 104 ARG A C 1
ATOM 793 O O . ARG A 1 104 ? 28.599 24.541 -28.781 1.00 44.56 104 ARG A O 1
ATOM 800 N N . ARG A 1 105 ? 29.994 25.032 -30.488 1.00 43.97 105 ARG A N 1
ATOM 801 C CA . ARG A 1 105 ? 31.244 25.213 -29.741 1.00 43.97 105 ARG A CA 1
ATOM 802 C C . ARG A 1 105 ? 31.034 26.325 -28.701 1.00 43.97 105 ARG A C 1
ATOM 804 O O . ARG A 1 105 ? 30.517 27.385 -29.044 1.00 43.97 105 ARG A O 1
ATOM 811 N N . GLY A 1 106 ? 31.360 26.040 -27.442 1.00 38.88 106 GLY A N 1
ATOM 812 C CA . GLY A 1 106 ? 31.085 26.919 -26.309 1.00 38.88 106 GLY A CA 1
ATOM 813 C C . GLY A 1 106 ? 31.912 28.204 -26.305 1.00 38.88 106 GLY A C 1
ATOM 814 O O . GLY A 1 106 ? 33.082 28.207 -26.677 1.00 38.88 106 GLY A O 1
ATOM 815 N N . THR A 1 107 ? 31.301 29.275 -25.814 1.00 50.12 107 THR A N 1
ATOM 816 C CA . THR A 1 107 ? 31.990 30.418 -25.205 1.00 50.12 107 THR A CA 1
ATOM 817 C C . THR A 1 107 ? 32.002 30.214 -23.687 1.00 50.12 107 THR A C 1
ATOM 819 O O . THR A 1 107 ? 30.949 29.891 -23.128 1.00 50.12 107 THR A O 1
ATOM 822 N N . PRO A 1 108 ? 33.146 30.366 -22.997 1.00 44.31 108 PRO A N 1
ATOM 823 C CA . PRO A 1 108 ? 33.187 30.258 -21.543 1.00 44.31 108 PRO A CA 1
ATOM 824 C C . PRO A 1 108 ? 32.478 31.469 -20.914 1.00 44.31 108 PRO A C 1
ATOM 826 O O . PRO A 1 108 ? 32.663 32.587 -21.400 1.00 44.31 108 PRO A O 1
ATOM 829 N N . PRO A 1 109 ? 31.678 31.302 -19.846 1.00 43.53 109 PRO A N 1
ATOM 830 C CA . PRO A 1 109 ? 31.172 32.447 -19.109 1.00 43.53 109 PRO A CA 1
ATOM 831 C C . PRO A 1 109 ? 32.308 33.089 -18.304 1.00 43.53 109 PRO A C 1
ATOM 833 O O . PRO A 1 109 ? 32.971 32.445 -17.489 1.00 43.53 109 PRO A O 1
ATOM 836 N N . THR A 1 110 ? 32.509 34.378 -18.554 1.00 42.25 110 THR A N 1
ATOM 837 C CA . THR A 1 110 ? 33.324 35.296 -17.763 1.00 42.25 110 THR A CA 1
ATOM 838 C C . THR A 1 110 ? 32.873 35.303 -16.304 1.00 42.25 110 THR A C 1
ATOM 840 O O . THR A 1 110 ? 31.691 35.406 -15.979 1.00 42.25 110 THR A O 1
ATOM 843 N N . SER A 1 111 ? 33.853 35.194 -15.415 1.00 48.66 111 SER A N 1
ATOM 844 C CA . SER A 1 111 ? 33.715 35.270 -13.969 1.00 48.66 111 SER A CA 1
ATOM 845 C C . SER A 1 111 ? 33.287 36.666 -13.505 1.00 48.66 111 SER A C 1
ATOM 847 O O . SER A 1 111 ? 34.081 37.600 -13.588 1.00 48.66 111 SER A O 1
ATOM 849 N N . SER A 1 112 ? 32.093 36.797 -12.926 1.00 48.06 112 SER A N 1
ATOM 850 C CA . SER A 1 112 ? 31.787 37.835 -11.927 1.00 48.06 112 SER A CA 1
ATOM 851 C C . SER A 1 112 ? 30.419 37.608 -11.275 1.00 48.06 112 SER A C 1
ATOM 853 O O . SER A 1 112 ? 29.406 38.169 -11.670 1.00 48.06 112 SER A O 1
ATOM 855 N N . ALA A 1 113 ? 30.382 36.814 -10.204 1.00 40.81 113 ALA A N 1
ATOM 856 C CA . ALA A 1 113 ? 29.309 36.909 -9.214 1.00 40.81 113 ALA A CA 1
ATOM 857 C C . ALA A 1 113 ? 29.823 36.442 -7.850 1.00 40.81 113 ALA A C 1
ATOM 859 O O . ALA A 1 113 ? 29.669 35.296 -7.434 1.00 40.81 113 ALA A O 1
ATOM 860 N N . ARG A 1 114 ? 30.478 37.387 -7.175 1.00 42.34 114 ARG A N 1
ATOM 861 C CA . ARG A 1 114 ? 30.776 37.422 -5.743 1.00 42.34 114 ARG A CA 1
ATOM 862 C C . ARG A 1 114 ? 29.521 37.044 -4.943 1.00 42.34 114 ARG A C 1
ATOM 864 O O . ARG A 1 114 ? 28.582 37.827 -4.866 1.00 42.34 114 ARG A O 1
ATOM 871 N N . TRP A 1 115 ? 29.507 35.855 -4.345 1.00 33.69 115 TRP A N 1
ATOM 872 C CA . TRP A 1 115 ? 28.513 35.474 -3.342 1.00 33.69 115 TRP A CA 1
ATOM 873 C C . TRP A 1 115 ? 29.056 35.787 -1.951 1.00 33.69 115 TRP A C 1
ATOM 875 O O . TRP A 1 115 ? 29.823 35.023 -1.368 1.00 33.69 115 TRP A O 1
ATOM 885 N N . SER A 1 116 ? 28.642 36.932 -1.421 1.00 46.81 116 SER A N 1
ATOM 886 C CA . SER A 1 116 ? 28.717 37.246 0.001 1.00 46.81 116 SER A CA 1
ATOM 887 C C . SER A 1 116 ? 27.623 36.445 0.713 1.00 46.81 116 SER A C 1
ATOM 889 O O . SER A 1 116 ? 26.444 36.769 0.589 1.00 46.81 116 SER A O 1
ATOM 891 N N . ARG A 1 117 ? 27.982 35.399 1.461 1.00 45.62 11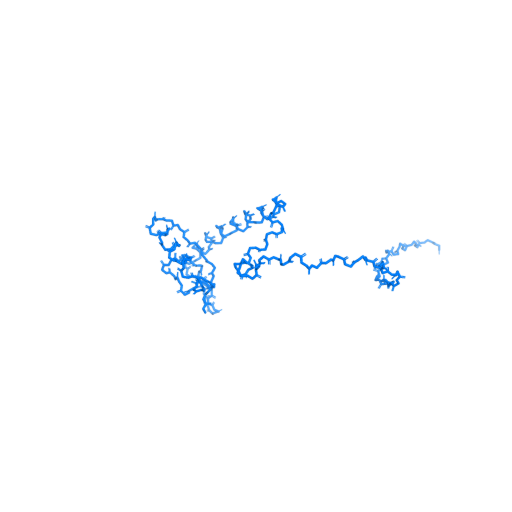7 ARG A N 1
ATOM 892 C CA . ARG A 1 117 ? 27.140 34.867 2.545 1.00 45.62 117 ARG A CA 1
ATOM 893 C C . ARG A 1 117 ? 28.021 34.586 3.753 1.00 45.62 117 ARG A C 1
ATOM 895 O O . ARG A 1 117 ? 29.120 34.054 3.617 1.00 45.62 117 ARG A O 1
ATOM 902 N N . GLY A 1 118 ? 27.548 35.071 4.895 1.00 41.12 118 GLY A N 1
ATOM 903 C CA . GLY A 1 118 ? 28.323 35.315 6.100 1.00 41.12 118 GLY A CA 1
ATOM 904 C C . GLY A 1 118 ? 28.956 34.070 6.707 1.00 41.12 118 GLY A C 1
ATOM 905 O O . GLY A 1 118 ? 28.354 33.002 6.780 1.00 41.12 118 GLY A O 1
ATOM 906 N N . ARG A 1 119 ? 30.183 34.255 7.190 1.00 46.34 119 ARG A N 1
ATOM 907 C CA . ARG A 1 119 ? 30.777 33.400 8.213 1.00 46.34 119 ARG A CA 1
ATOM 908 C C . ARG A 1 119 ? 30.163 33.792 9.564 1.00 46.34 119 ARG A C 1
ATOM 910 O O . ARG A 1 119 ? 30.111 34.990 9.840 1.00 46.34 119 ARG A O 1
ATOM 917 N N . PRO A 1 120 ? 29.726 32.848 10.412 1.00 50.03 120 PRO A N 1
ATOM 918 C CA . PRO A 1 120 ? 29.463 33.166 11.808 1.00 50.03 120 PRO A CA 1
ATOM 919 C C . PRO A 1 120 ? 30.786 33.523 12.505 1.00 50.03 120 PRO A C 1
ATOM 921 O O . PRO A 1 120 ? 31.822 32.904 12.245 1.00 50.03 120 PRO A O 1
ATOM 924 N N . ALA A 1 121 ? 30.754 34.557 13.346 1.00 57.66 121 ALA A N 1
ATOM 925 C CA . ALA A 1 121 ? 31.899 34.999 14.135 1.00 57.66 121 ALA A CA 1
ATOM 926 C C . ALA A 1 121 ? 32.263 33.954 15.214 1.00 57.66 121 ALA A C 1
ATOM 928 O O . ALA A 1 121 ? 31.358 33.332 15.775 1.00 57.66 121 ALA A O 1
ATOM 929 N N . PRO A 1 122 ? 33.556 33.747 15.524 1.00 59.94 122 PRO A N 1
ATOM 930 C CA . PRO A 1 122 ? 33.964 32.907 16.647 1.00 59.94 122 PRO A CA 1
ATOM 931 C C . PRO A 1 122 ? 33.672 33.596 17.997 1.00 59.94 122 PRO A C 1
ATOM 933 O O . PRO A 1 122 ? 33.677 34.827 18.066 1.00 59.94 122 PRO A O 1
ATOM 936 N N . PRO A 1 123 ? 33.429 32.828 19.077 1.00 50.84 123 PRO A N 1
ATOM 937 C CA . PRO A 1 123 ? 33.120 33.382 20.392 1.00 50.84 123 PRO A CA 1
ATOM 938 C C . PRO A 1 123 ? 34.324 34.116 20.999 1.00 50.84 123 PRO A C 1
ATOM 940 O O . PRO A 1 123 ? 35.451 33.623 20.977 1.00 50.84 123 PRO A O 1
ATOM 943 N N . SER A 1 124 ? 34.068 35.292 21.571 1.00 57.12 124 SER A N 1
ATOM 944 C CA . SER A 1 124 ? 3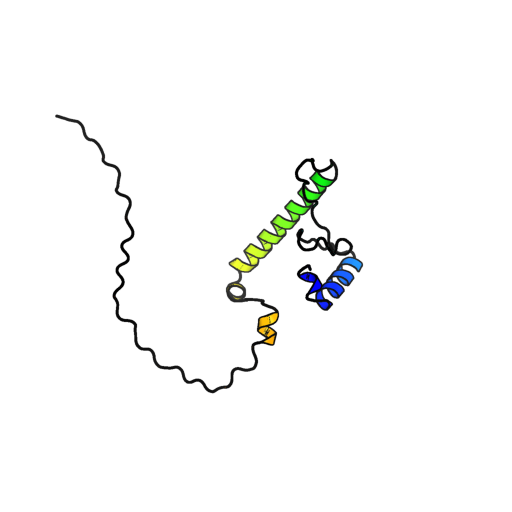5.047 36.089 22.308 1.00 57.12 124 SER A CA 1
ATOM 945 C C . SER A 1 124 ? 35.413 35.411 23.631 1.00 57.12 124 SER A C 1
ATOM 947 O O . SER A 1 124 ? 34.577 35.295 24.528 1.00 57.12 124 SER A O 1
ATOM 949 N N . THR A 1 125 ? 36.668 35.002 23.784 1.00 50.56 125 THR A N 1
ATOM 950 C CA . THR A 1 125 ? 37.244 34.644 25.084 1.00 50.56 125 THR A CA 1
ATOM 951 C C . THR A 1 125 ? 37.484 35.920 25.889 1.00 50.56 125 THR A C 1
ATOM 953 O O . THR A 1 125 ? 38.428 36.663 25.619 1.00 50.56 125 THR A O 1
ATOM 956 N N . GLY A 1 126 ? 36.616 36.192 26.863 1.00 45.28 126 GLY A N 1
ATOM 957 C CA . GLY A 1 126 ? 36.844 37.219 27.875 1.00 45.28 126 GLY A CA 1
ATOM 958 C C . GLY A 1 126 ? 37.972 36.788 28.811 1.00 45.28 126 GLY A C 1
ATOM 959 O O . GLY A 1 126 ? 37.800 35.873 29.610 1.00 45.28 126 GLY A O 1
ATOM 960 N N . SER A 1 127 ? 39.127 37.439 28.692 1.00 47.22 127 SER A N 1
ATOM 961 C CA . SER A 1 127 ? 40.228 37.358 29.651 1.00 47.22 127 SER A CA 1
ATOM 962 C C . SER A 1 127 ? 40.189 38.602 30.533 1.00 47.22 127 SER A C 1
ATOM 964 O O . SER A 1 127 ? 40.722 39.645 30.167 1.00 47.22 127 SER A O 1
ATOM 966 N N . THR A 1 128 ? 39.550 38.501 31.696 1.00 49.88 128 THR A N 1
ATOM 967 C CA . THR A 1 128 ? 39.671 39.480 32.784 1.00 49.88 128 THR A CA 1
ATOM 968 C C . THR A 1 128 ? 40.910 39.164 33.617 1.00 49.88 128 THR A C 1
ATOM 970 O O . THR A 1 128 ? 40.889 38.224 34.412 1.00 49.88 128 THR A O 1
ATOM 973 N N . ARG A 1 129 ? 41.979 39.950 33.447 1.00 42.53 129 ARG A N 1
ATOM 974 C CA . ARG A 1 129 ? 43.049 40.161 34.438 1.00 42.53 129 ARG A CA 1
ATOM 975 C C . ARG A 1 129 ? 43.633 41.560 34.244 1.00 42.53 129 ARG A C 1
ATOM 977 O O . ARG A 1 129 ? 44.045 41.876 33.130 1.00 42.53 129 ARG A O 1
ATOM 984 N N . GLY A 1 130 ? 43.695 42.331 35.328 1.00 41.62 130 GLY A N 1
ATOM 985 C CA . GLY A 1 130 ? 44.308 43.657 35.401 1.00 41.62 130 GLY A CA 1
ATOM 986 C C . GLY A 1 130 ? 43.460 44.597 36.224 1.00 41.62 130 GLY A C 1
ATOM 987 O O . GLY A 1 130 ? 42.703 45.356 35.589 1.00 41.62 130 GLY A O 1
#

Nearest PDB structures (foldseek):
  6ww7-assembly1_E  TM=3.673E-01  e=8.743E+00  Homo sapiens
  8j0o-assembly1_E  TM=2.779E-01  e=5.426E+00  Homo sapiens

Solvent-accessible surface area (backbone atoms only — not comparable to full-atom values): 8721 Å² total; per-residue (Å²): 134,38,78,59,76,78,36,65,69,60,47,53,53,52,44,51,47,35,71,76,69,48,87,44,75,44,60,69,70,44,68,90,41,62,93,61,32,52,56,64,77,80,71,55,95,92,54,78,69,49,87,66,50,47,59,51,36,52,53,52,49,54,55,48,53,53,50,54,50,51,51,49,47,51,47,67,70,37,72,77,49,68,73,59,75,84,49,80,68,51,71,77,68,60,66,84,79,73,94,81,70,82,81,80,82,82,79,83,83,80,90,82,78,88,78,88,72,84,78,83,80,80,85,81,80,85,79,90,81,134

pLDDT: mean 72.73, std 19.41, range [33.69, 94.0]

Secondary structure (DSSP, 8-state):
--SGGG-HHHHHHHHHHHHTT---B--GGGGGGTTT-B-PPPPPTTSPPPTTHHHHHHHHHHHHHHHHHHHHHHHHH-TTGGG----HHHHTT-PPPPS-----PPPPPP-------PPPPPP-------

Sequence (130 aa):
MSAARADLDLLARITEWVGDGALAMADLGYEGELDIFRIPFKKPADTTLTVDQQPYNTVHGALRCLGERANSLIKTTYKALRRNRGCPLASARCGPRSPTSRPRRGTPPTSSARWSRGRPAPPSTGSTRG

Organism: NCBI:txid504798

Mean predicted aligned error: 16.96 Å

Foldseek 3Di:
DAPCVVDVVSVVVLQVVVVVVDAAADEPSVVVPVVRYDYQDDQDPPDDDDPVSVVSNVVSVVVVVVVVVVVVCVCPVDPVNVPPPVPVCVVVVDDPPDPDDDDDDDDDDDDDDDDDDDDDDDDDDDDDDD

Radius of gyration: 26.89 Å; Cα contacts (8 Å, |Δi|>4): 56; chains: 1; bounding box: 57×60×73 Å